Protein AF-I3EIH3-F1 (afdb_monomer_lite)

Foldseek 3Di:
DVVVVVVVVVVVCCVVVVDQDPVNLVVQQVAQPDPVVSDHHDCPDPPRSVNVVCCVVVVNVVCCQVPVPQKDWDKDWDWADPPPCNVPPGTDIDIDGDPVPIDGDDPPPPPDDPPPPPPDDD

Secondary structure (DSSP, 8-state):
-HHHHHHHHHHHHHHHHTS--HHHHHHHHHSEEETTTTEEPPTTSTT-HHHHHHHHHTTGGG-HHHH-TTEE--EEEEEE--TT-TT--SPEEEEEE-GGG-EEPPP---------STT---

Sequence (122 aa):
MKNSMIIKLLIMMYTVCARLEIGDIKTLGETVVIQEDNLLIHPYGPLNPLRGYIMHRSGYMYNKRFYSPEIDTKYSLDLYFDDMYPLDEDPICNYIRNPSRDTVYGDINLSIKNITLSSIHI

Radius of gyration: 22.52 Å; chains: 1; bounding box: 60×66×42 Å

pLDDT: mean 72.25, std 14.4, range [29.89, 89.5]

Organism: Nematocida parisii (strain ERTm3) (NCBI:txid935791)

Structure (mmCIF, N/CA/C/O backbone):
data_AF-I3EIH3-F1
#
_entry.id   AF-I3EIH3-F1
#
loop_
_atom_site.group_PDB
_atom_site.id
_atom_site.type_symbol
_atom_site.label_atom_id
_atom_site.label_alt_id
_atom_site.label_comp_id
_atom_site.label_asym_id
_atom_site.label_entity_id
_atom_site.label_seq_id
_atom_site.pdbx_PDB_ins_code
_atom_site.Cartn_x
_atom_site.Cartn_y
_atom_site.Cartn_z
_atom_site.occupancy
_atom_site.B_iso_or_equiv
_atom_site.auth_seq_id
_atom_site.auth_comp_id
_atom_site.auth_asym_id
_atom_site.auth_atom_id
_atom_site.pdbx_PDB_model_num
ATOM 1 N N . MET A 1 1 ? 5.517 41.233 4.231 1.00 58.88 1 MET A N 1
ATOM 2 C CA . MET A 1 1 ? 6.374 40.266 4.965 1.00 58.88 1 MET A CA 1
ATOM 3 C C . MET A 1 1 ? 5.646 39.545 6.109 1.00 58.88 1 MET A C 1
ATOM 5 O O . MET A 1 1 ? 5.682 38.324 6.111 1.00 58.88 1 MET A O 1
ATOM 9 N N . LYS A 1 2 ? 4.926 40.228 7.021 1.00 66.31 2 LYS A N 1
ATOM 10 C CA . LYS A 1 2 ? 4.200 39.590 8.153 1.00 66.31 2 LYS A CA 1
ATOM 11 C C . LYS A 1 2 ? 3.172 38.509 7.757 1.00 66.31 2 LYS A C 1
ATOM 13 O O . LYS A 1 2 ? 3.197 37.423 8.324 1.00 66.31 2 LYS A O 1
ATOM 18 N N . ASN A 1 3 ? 2.340 38.751 6.739 1.00 75.75 3 ASN A N 1
ATOM 19 C CA . ASN A 1 3 ? 1.284 37.801 6.338 1.00 75.75 3 ASN A CA 1
ATOM 20 C C . ASN A 1 3 ? 1.842 36.492 5.750 1.00 75.75 3 ASN A C 1
ATOM 22 O O . ASN A 1 3 ? 1.269 35.427 5.947 1.00 75.75 3 ASN A O 1
ATOM 26 N N . SER A 1 4 ? 2.998 36.551 5.080 1.00 81.19 4 SER A N 1
ATOM 27 C CA . SER A 1 4 ? 3.667 35.360 4.537 1.00 81.19 4 SER A CA 1
ATOM 28 C C . SER A 1 4 ? 4.175 34.434 5.647 1.00 81.19 4 SER A C 1
ATOM 30 O O . SER A 1 4 ? 4.110 33.216 5.510 1.00 81.19 4 SER A O 1
ATOM 32 N N . MET A 1 5 ? 4.631 34.999 6.767 1.00 88.12 5 MET A N 1
ATOM 33 C CA . MET A 1 5 ? 5.114 34.226 7.912 1.00 88.12 5 MET A CA 1
ATOM 34 C C . MET A 1 5 ? 3.969 33.503 8.635 1.00 88.12 5 MET A C 1
ATOM 36 O O . MET A 1 5 ? 4.121 32.345 9.008 1.00 88.12 5 MET A O 1
ATOM 40 N N . ILE A 1 6 ? 2.805 34.155 8.747 1.00 88.94 6 ILE A N 1
ATOM 41 C CA . ILE A 1 6 ? 1.581 33.563 9.310 1.00 88.94 6 ILE A CA 1
ATOM 42 C C . ILE A 1 6 ? 1.107 32.380 8.460 1.00 88.94 6 ILE A C 1
ATOM 44 O O . ILE A 1 6 ? 0.841 31.312 8.999 1.00 88.94 6 ILE A O 1
ATOM 48 N N . ILE A 1 7 ? 1.068 32.532 7.132 1.00 87.94 7 ILE A N 1
ATOM 49 C CA . ILE A 1 7 ? 0.667 31.446 6.224 1.00 87.94 7 ILE A CA 1
ATOM 50 C C . ILE A 1 7 ? 1.628 30.254 6.338 1.00 87.94 7 ILE A C 1
ATOM 52 O O . ILE A 1 7 ? 1.180 29.117 6.433 1.00 87.94 7 ILE A O 1
ATOM 56 N N . LYS A 1 8 ? 2.946 30.494 6.391 1.00 87.62 8 LYS A N 1
ATOM 57 C CA . LYS A 1 8 ? 3.939 29.421 6.574 1.00 87.62 8 LYS A CA 1
ATOM 58 C C . LYS A 1 8 ? 3.769 28.691 7.907 1.00 87.62 8 LYS A C 1
ATOM 60 O O . LYS A 1 8 ? 3.866 27.468 7.933 1.00 87.62 8 LYS A O 1
ATOM 65 N N . LEU A 1 9 ? 3.489 29.421 8.988 1.00 86.06 9 LEU A N 1
ATOM 66 C CA . LEU A 1 9 ? 3.248 28.837 10.308 1.00 86.06 9 LEU A CA 1
ATOM 67 C C . LEU A 1 9 ? 1.981 27.970 10.312 1.00 86.06 9 LEU A C 1
ATOM 69 O O . LEU A 1 9 ? 2.006 26.856 10.825 1.00 86.06 9 LEU A O 1
ATOM 73 N N . LEU A 1 10 ? 0.904 28.448 9.683 1.00 84.88 10 LEU A N 1
ATOM 74 C CA . LEU A 1 10 ? -0.345 27.698 9.537 1.00 84.88 10 LEU A CA 1
ATOM 75 C C . LEU A 1 10 ? -0.154 26.428 8.703 1.00 84.88 10 LEU A C 1
ATOM 77 O O . LEU A 1 10 ? -0.644 25.373 9.089 1.00 84.88 10 LEU A O 1
ATOM 81 N N . ILE A 1 11 ? 0.604 26.501 7.605 1.00 83.69 11 ILE A N 1
ATOM 82 C CA . ILE A 1 11 ? 0.938 25.324 6.791 1.00 83.69 11 ILE A CA 1
ATOM 83 C C . ILE A 1 11 ? 1.786 24.337 7.598 1.00 83.69 11 ILE A C 1
ATOM 85 O O . ILE A 1 11 ? 1.527 23.143 7.532 1.00 83.69 11 ILE A O 1
ATOM 89 N N . MET A 1 12 ? 2.758 24.805 8.388 1.00 83.94 12 MET A N 1
ATOM 90 C CA . MET A 1 12 ? 3.589 23.935 9.229 1.00 83.94 12 MET A CA 1
ATOM 91 C C . MET A 1 12 ? 2.777 23.258 10.340 1.00 83.94 12 MET A C 1
ATOM 93 O O . MET A 1 12 ? 2.939 22.068 10.587 1.00 83.94 12 MET A O 1
ATOM 97 N N . MET A 1 13 ? 1.870 23.990 10.991 1.00 80.44 13 MET A N 1
ATOM 98 C CA . MET A 1 13 ? 0.946 23.394 11.956 1.00 80.44 13 MET A CA 1
ATOM 99 C C . MET A 1 13 ? 0.019 22.391 11.279 1.00 80.44 13 MET A C 1
ATOM 101 O O . MET A 1 13 ? -0.165 21.304 11.804 1.00 80.44 13 MET A O 1
ATOM 105 N N . TYR A 1 14 ? -0.515 22.698 10.095 1.00 73.62 14 TYR A N 1
ATOM 106 C CA . TYR A 1 14 ? -1.349 21.758 9.352 1.00 73.62 14 TYR A CA 1
ATOM 107 C C . TYR A 1 14 ? -0.570 20.498 8.953 1.00 73.62 14 TYR A C 1
ATOM 109 O O . TYR A 1 14 ? -1.064 19.398 9.150 1.00 73.62 14 TYR A O 1
ATOM 117 N N . THR A 1 15 ? 0.669 20.611 8.466 1.00 71.12 15 THR A N 1
ATOM 118 C CA . THR A 1 15 ? 1.473 19.435 8.087 1.00 71.12 15 THR A CA 1
ATOM 119 C C . THR A 1 15 ? 1.912 18.590 9.279 1.00 71.12 15 THR A C 1
ATOM 121 O O . THR A 1 15 ? 2.155 17.398 9.103 1.00 71.12 15 THR A O 1
ATOM 124 N N . VAL A 1 16 ? 2.017 19.173 10.476 1.00 70.69 16 VAL A N 1
ATOM 125 C CA . VAL A 1 16 ? 2.354 18.451 11.711 1.00 70.69 16 VAL A CA 1
ATOM 126 C C . VAL A 1 16 ? 1.103 17.865 12.370 1.00 70.69 16 VAL A C 1
ATOM 128 O O . VAL A 1 16 ? 1.108 16.691 12.713 1.00 70.69 16 VAL A O 1
ATOM 131 N N . CYS A 1 17 ? 0.023 18.636 12.498 1.00 62.88 17 CYS A N 1
ATOM 132 C CA . CYS A 1 17 ? -1.208 18.227 13.179 1.00 62.88 17 CYS A CA 1
ATOM 133 C C . CYS A 1 17 ? -2.150 17.385 12.306 1.00 62.88 17 CYS A C 1
ATOM 135 O O . CYS A 1 17 ? -2.956 16.643 12.850 1.00 62.88 17 CYS A O 1
ATOM 137 N N . ALA A 1 18 ? -2.071 17.466 10.972 1.00 62.53 18 ALA A N 1
ATOM 138 C CA . ALA A 1 18 ? -2.838 16.582 10.084 1.00 62.53 18 ALA A CA 1
ATOM 139 C C . ALA A 1 18 ? -2.183 15.201 9.908 1.00 62.53 18 ALA A C 1
ATOM 141 O O . ALA A 1 18 ? -2.731 14.340 9.219 1.00 62.53 18 ALA A O 1
ATOM 142 N N . ARG A 1 19 ? -1.001 14.973 10.500 1.00 67.25 19 ARG A N 1
ATOM 143 C CA . ARG A 1 19 ? -0.381 13.649 10.518 1.00 67.25 19 ARG A CA 1
ATOM 144 C C . ARG A 1 19 ? -1.096 12.794 11.546 1.00 67.25 19 ARG A C 1
ATOM 146 O O . ARG A 1 19 ? -0.906 12.967 12.740 1.00 67.25 19 ARG A O 1
ATOM 153 N N . LEU A 1 20 ? -1.890 11.862 11.038 1.00 72.19 20 LEU A N 1
ATOM 154 C CA . LEU A 1 20 ? -2.477 10.796 11.830 1.00 72.19 20 LEU A CA 1
ATOM 155 C C . LEU A 1 20 ? -1.345 9.947 12.426 1.00 72.19 20 LEU A C 1
ATOM 157 O O . LEU A 1 20 ? -0.531 9.383 11.681 1.00 72.19 20 LEU A O 1
ATOM 161 N N . GLU A 1 21 ? -1.254 9.896 13.752 1.00 81.56 21 GLU A N 1
ATOM 162 C CA . GLU A 1 21 ? -0.249 9.080 14.420 1.00 81.56 21 GLU A CA 1
ATOM 163 C C . GLU A 1 21 ? -0.642 7.595 14.333 1.00 81.56 21 GLU A C 1
ATOM 165 O O . GLU A 1 21 ? -1.811 7.237 14.186 1.00 81.56 21 GLU A O 1
ATOM 170 N N . ILE A 1 22 ? 0.335 6.689 14.418 1.00 81.69 22 ILE A N 1
ATOM 171 C CA . ILE A 1 22 ? 0.064 5.239 14.400 1.00 81.69 22 ILE A CA 1
ATOM 172 C C . ILE A 1 22 ? -0.838 4.813 15.565 1.00 81.69 22 ILE A C 1
ATOM 174 O O . ILE A 1 22 ? -1.649 3.900 15.402 1.00 81.69 22 ILE A O 1
ATOM 178 N N . GLY A 1 23 ? -0.726 5.488 16.714 1.00 82.69 23 GLY A N 1
ATOM 179 C CA . GLY A 1 23 ? -1.634 5.292 17.843 1.00 82.69 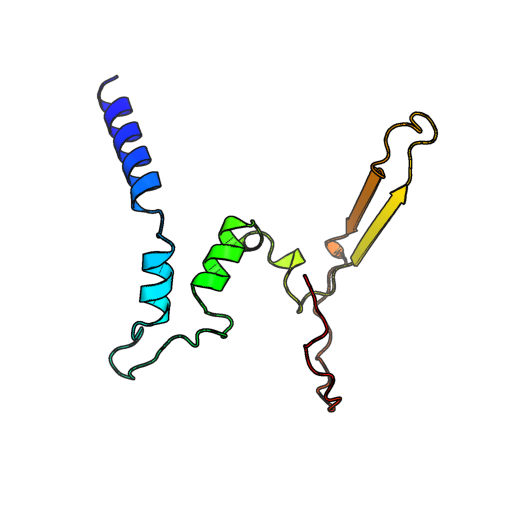23 GLY A CA 1
ATOM 180 C C . GLY A 1 23 ? -3.084 5.579 17.456 1.00 82.69 23 GLY A C 1
ATOM 181 O O . GLY A 1 23 ? -3.944 4.727 17.662 1.00 82.69 23 GLY A O 1
ATOM 182 N N . ASP A 1 24 ? -3.328 6.715 16.804 1.00 85.00 24 ASP A N 1
ATOM 183 C CA . ASP A 1 24 ? -4.662 7.135 16.356 1.00 85.00 24 ASP A CA 1
ATOM 184 C C . ASP A 1 24 ? -5.243 6.212 15.274 1.00 85.00 24 ASP A C 1
ATOM 186 O O . ASP A 1 24 ? -6.443 5.962 15.220 1.00 85.00 24 ASP A O 1
ATOM 190 N N . ILE A 1 25 ? -4.392 5.657 14.408 1.00 85.88 25 ILE A N 1
ATOM 191 C CA . ILE A 1 25 ? -4.799 4.667 13.396 1.00 85.88 25 ILE A CA 1
ATOM 192 C C . ILE A 1 25 ? -5.297 3.386 14.060 1.00 85.88 25 ILE A C 1
ATOM 194 O O . ILE A 1 25 ? -6.288 2.795 13.622 1.00 85.88 25 ILE A O 1
ATOM 198 N N . LYS A 1 26 ? -4.589 2.944 15.103 1.00 83.62 26 LYS A N 1
ATOM 199 C CA . LYS A 1 26 ? -4.953 1.747 15.852 1.00 83.62 26 LYS A CA 1
ATOM 200 C C . LYS A 1 26 ? -6.273 1.955 16.588 1.00 83.62 26 LYS A C 1
ATOM 202 O O . LYS A 1 26 ? -7.151 1.106 16.472 1.00 83.62 26 LYS A O 1
ATOM 207 N N . THR A 1 27 ? -6.429 3.084 17.283 1.00 85.62 27 THR A N 1
ATOM 208 C CA . THR A 1 27 ? -7.683 3.397 17.981 1.00 85.62 27 THR A CA 1
ATOM 209 C C . THR A 1 27 ? -8.846 3.467 16.996 1.00 85.62 27 THR A C 1
ATOM 211 O O . THR A 1 27 ? -9.861 2.822 17.233 1.00 85.62 27 THR A O 1
ATOM 214 N N . LEU A 1 28 ? -8.679 4.119 15.839 1.00 83.06 28 LEU A N 1
ATOM 215 C CA . LEU A 1 28 ? -9.700 4.170 14.787 1.00 83.06 28 LEU A CA 1
ATOM 216 C C . LEU A 1 28 ? -10.139 2.770 14.316 1.00 83.06 28 LEU A C 1
ATOM 218 O O . LEU A 1 28 ? -11.329 2.522 14.132 1.00 83.06 28 LEU A O 1
ATOM 222 N N . GLY A 1 29 ? -9.191 1.846 14.127 1.00 80.25 29 GLY A N 1
ATOM 223 C CA . GLY A 1 29 ? -9.485 0.471 13.709 1.00 80.25 29 GLY A CA 1
ATOM 224 C C . GLY A 1 29 ? -10.238 -0.359 14.755 1.00 80.25 29 GLY A C 1
ATOM 225 O O . GLY A 1 29 ? -10.923 -1.311 14.394 1.00 80.25 29 GLY A O 1
ATOM 226 N N . GLU A 1 30 ? -10.121 0.003 16.032 1.00 81.44 30 GLU A N 1
ATOM 227 C CA . GLU A 1 30 ? -10.760 -0.674 17.168 1.00 81.44 30 GLU A CA 1
ATOM 228 C C . GLU A 1 30 ? -12.087 0.002 17.574 1.00 81.44 30 GLU A C 1
ATOM 230 O O . GLU A 1 30 ? -12.898 -0.590 18.287 1.00 81.44 30 GLU A O 1
ATOM 235 N N . THR A 1 31 ? -12.333 1.230 17.108 1.00 81.25 31 THR A N 1
ATOM 236 C CA . THR A 1 31 ? -13.563 1.988 17.374 1.00 81.25 31 THR A CA 1
ATOM 237 C C . THR A 1 31 ? -14.724 1.616 16.451 1.00 81.25 31 THR A C 1
ATOM 239 O O . THR A 1 31 ? -14.548 1.303 15.274 1.00 81.25 31 THR A O 1
ATOM 242 N N . VAL A 1 32 ? -15.945 1.709 16.989 1.00 74.44 32 VAL A N 1
ATOM 243 C CA . VAL A 1 32 ? -17.195 1.605 16.223 1.00 74.44 32 VAL A CA 1
ATOM 244 C C . VAL A 1 32 ? -17.311 2.797 15.276 1.00 74.44 32 VAL A C 1
ATOM 246 O O . VAL A 1 32 ? -17.336 3.946 15.716 1.00 74.44 32 VAL A O 1
ATOM 249 N N . VAL A 1 33 ? -17.408 2.518 13.977 1.00 72.19 33 VAL A N 1
ATOM 250 C CA . VAL A 1 33 ? -17.461 3.545 12.925 1.00 72.19 33 VAL A CA 1
ATOM 251 C C . VAL A 1 33 ? -18.893 4.007 12.658 1.00 72.19 33 VAL A C 1
ATOM 253 O O . VAL A 1 33 ? -19.108 5.172 12.332 1.00 72.19 33 VAL A O 1
ATOM 256 N N . ILE A 1 34 ? -19.879 3.122 12.832 1.00 73.75 34 ILE A N 1
ATOM 257 C CA . ILE A 1 34 ? -21.307 3.433 12.668 1.00 73.75 34 ILE A CA 1
ATOM 258 C C . ILE A 1 34 ? -22.028 3.048 13.959 1.00 73.75 34 ILE A C 1
ATOM 260 O O . ILE A 1 34 ? -22.134 1.865 14.281 1.00 73.75 34 ILE A O 1
ATOM 264 N N . GLN A 1 35 ? -22.499 4.056 14.699 1.00 69.06 35 GLN A N 1
ATOM 265 C CA . GLN A 1 35 ? -23.139 3.879 16.009 1.00 69.06 35 GLN A CA 1
ATOM 266 C C . GLN A 1 35 ? -24.510 3.196 15.929 1.00 69.06 35 GLN A C 1
ATOM 268 O O . GLN A 1 35 ? -24.862 2.477 16.856 1.00 69.06 35 GLN A O 1
ATOM 273 N N . GLU A 1 36 ? -25.265 3.391 14.842 1.00 72.19 36 GLU A N 1
ATOM 274 C CA . GLU A 1 36 ? -26.592 2.772 14.671 1.00 72.19 36 GLU A CA 1
ATOM 275 C C . GLU A 1 36 ? -26.526 1.238 14.638 1.00 72.19 36 GLU A C 1
ATOM 277 O O . GLU A 1 36 ? -27.349 0.586 15.273 1.00 72.19 36 GLU A O 1
ATOM 282 N N . ASP A 1 37 ? -25.503 0.672 13.989 1.00 75.62 37 ASP A N 1
ATOM 283 C CA . ASP A 1 37 ? -25.374 -0.778 13.773 1.00 75.62 37 ASP A CA 1
ATOM 284 C C . ASP A 1 37 ? -24.203 -1.418 14.543 1.00 75.62 37 ASP A C 1
ATOM 286 O O . ASP A 1 37 ? -23.914 -2.603 14.374 1.00 75.62 37 ASP A O 1
ATOM 290 N N . ASN A 1 38 ? -23.487 -0.646 15.370 1.00 74.00 38 ASN A N 1
ATOM 291 C CA . ASN A 1 38 ? -22.242 -1.066 16.027 1.00 74.00 38 ASN A CA 1
ATOM 292 C C . ASN A 1 38 ? -21.209 -1.687 15.062 1.00 74.00 38 ASN A C 1
ATOM 294 O O . ASN A 1 38 ? -20.492 -2.629 15.408 1.00 74.00 38 ASN A O 1
ATOM 298 N N . LEU A 1 39 ? -21.122 -1.164 13.836 1.00 76.75 39 LEU A N 1
ATOM 299 C CA . LEU A 1 39 ? -20.211 -1.696 12.824 1.00 76.75 39 LEU A CA 1
ATOM 300 C C . LEU A 1 39 ? -18.761 -1.335 13.155 1.00 76.75 39 LEU A C 1
ATOM 302 O O . LEU A 1 39 ? -18.394 -0.163 13.286 1.00 76.75 39 LEU A O 1
ATOM 306 N N . LEU A 1 40 ? -17.935 -2.374 13.238 1.00 79.69 40 LEU A N 1
ATOM 307 C CA . LEU A 1 40 ? -16.489 -2.293 13.404 1.00 79.69 40 LEU A CA 1
ATOM 308 C C . LEU A 1 40 ? -15.797 -2.526 12.063 1.00 79.69 40 LEU A C 1
ATOM 310 O O . LEU A 1 40 ? -16.231 -3.353 11.255 1.00 79.69 40 LEU A O 1
ATOM 314 N N . ILE A 1 41 ? -14.678 -1.839 11.839 1.00 78.06 41 ILE A N 1
ATOM 315 C CA . ILE A 1 41 ? -13.807 -2.180 10.717 1.00 78.06 41 ILE A CA 1
ATOM 316 C C . ILE A 1 41 ? -13.105 -3.495 11.044 1.00 78.06 41 ILE A C 1
ATOM 318 O O . ILE A 1 41 ? -12.475 -3.645 12.087 1.00 78.06 41 ILE A O 1
ATOM 322 N N . HIS A 1 42 ? -13.172 -4.452 10.123 1.00 79.06 42 HIS A N 1
ATOM 323 C CA . HIS A 1 42 ? -12.451 -5.703 10.296 1.00 79.06 42 HIS A CA 1
ATOM 324 C C . HIS A 1 42 ? -10.928 -5.457 10.248 1.00 79.06 42 HIS A C 1
ATOM 326 O O . HIS A 1 42 ? -10.432 -4.949 9.234 1.00 79.06 42 HIS A O 1
ATOM 332 N N . PRO A 1 43 ? -10.151 -5.870 11.268 1.00 75.31 43 PRO A N 1
ATOM 333 C CA . PRO A 1 43 ? -8.723 -5.554 11.360 1.00 75.31 43 PRO A CA 1
ATOM 334 C C . PRO A 1 43 ? -7.893 -6.199 10.242 1.00 75.31 43 PRO A C 1
ATOM 336 O O . PRO A 1 43 ? -6.854 -5.678 9.857 1.00 75.31 43 PRO A O 1
ATOM 339 N N . TYR A 1 44 ? -8.357 -7.300 9.654 1.00 78.25 44 TYR A N 1
ATOM 340 C CA . TYR A 1 44 ? -7.702 -7.943 8.503 1.00 78.25 44 TYR A CA 1
ATOM 341 C C . TYR A 1 44 ? -8.417 -7.663 7.173 1.00 78.25 44 TYR A C 1
ATOM 343 O O . TYR A 1 44 ? -8.141 -8.306 6.166 1.00 78.25 44 TYR A O 1
ATOM 351 N N . GLY A 1 45 ? -9.385 -6.743 7.175 1.00 76.25 45 GLY A N 1
ATOM 352 C CA . GLY A 1 45 ? -10.165 -6.394 5.995 1.00 76.25 45 GLY A CA 1
ATOM 353 C C . GLY A 1 45 ? -9.434 -5.431 5.050 1.00 76.25 45 GLY A C 1
ATOM 354 O O . GLY A 1 45 ? -8.470 -4.765 5.439 1.00 76.25 45 GLY A O 1
ATOM 355 N N . PRO A 1 46 ? -9.923 -5.287 3.806 1.00 72.50 46 PRO A N 1
ATOM 356 C CA . PRO A 1 46 ? -9.346 -4.365 2.827 1.00 72.50 46 PRO A CA 1
ATOM 357 C C . PRO A 1 46 ? -9.441 -2.895 3.260 1.00 72.50 46 PRO A C 1
ATOM 359 O O . PRO A 1 46 ? -8.616 -2.088 2.838 1.00 72.50 46 PRO A O 1
ATOM 362 N N . LEU A 1 47 ? -10.409 -2.571 4.124 1.00 77.69 47 LEU A N 1
ATOM 363 C CA . LEU A 1 47 ? -10.649 -1.236 4.675 1.00 77.69 47 LEU A CA 1
ATOM 364 C C . LEU A 1 47 ? -9.878 -0.955 5.977 1.00 77.69 47 LEU A C 1
ATOM 366 O O . LEU A 1 47 ? -10.132 0.063 6.613 1.00 77.69 47 LEU A O 1
ATOM 370 N N . ASN A 1 48 ? -8.949 -1.827 6.391 1.00 83.06 48 ASN A N 1
ATOM 371 C CA . ASN A 1 48 ? -8.127 -1.581 7.576 1.00 83.06 48 ASN A CA 1
ATOM 372 C C . ASN A 1 48 ? -7.344 -0.247 7.432 1.00 83.06 48 ASN A C 1
ATOM 374 O O . ASN A 1 48 ? -6.523 -0.123 6.512 1.00 83.06 48 ASN A O 1
ATOM 378 N N . PRO A 1 49 ? -7.515 0.719 8.359 1.00 84.31 49 PRO A N 1
ATOM 379 C CA . PRO A 1 49 ? -6.804 1.998 8.351 1.00 84.31 49 PRO A CA 1
ATOM 380 C C . PRO A 1 49 ? -5.276 1.865 8.346 1.00 84.31 49 PRO A C 1
ATOM 382 O O . PRO A 1 49 ? -4.593 2.624 7.660 1.00 84.31 49 PRO A O 1
ATOM 385 N N . LEU A 1 50 ? -4.723 0.865 9.043 1.00 85.88 50 LEU A N 1
ATOM 386 C CA . LEU A 1 50 ? -3.283 0.592 9.068 1.00 85.88 50 LEU A CA 1
ATOM 387 C C . LEU A 1 50 ? -2.770 0.176 7.689 1.00 85.88 50 LEU A C 1
ATOM 389 O O . LEU A 1 50 ? -1.712 0.628 7.251 1.00 85.88 50 LEU A O 1
ATOM 393 N N . ARG A 1 51 ? -3.548 -0.642 6.975 1.00 82.31 51 ARG A N 1
ATOM 394 C CA . ARG A 1 51 ? -3.232 -1.042 5.601 1.00 82.31 51 ARG A CA 1
ATOM 395 C C . ARG A 1 51 ? -3.235 0.175 4.676 1.00 82.31 51 ARG A C 1
ATOM 397 O O . ARG A 1 51 ? -2.293 0.345 3.906 1.00 82.31 51 ARG A O 1
ATOM 404 N N . GLY A 1 52 ? -4.239 1.045 4.799 1.00 80.88 52 GLY A N 1
ATOM 405 C CA . GLY A 1 52 ? -4.303 2.313 4.066 1.00 80.88 52 GLY A CA 1
ATOM 406 C C . GLY A 1 52 ? -3.112 3.232 4.362 1.00 80.88 52 GLY A C 1
ATOM 407 O O . GLY A 1 52 ? -2.494 3.758 3.437 1.00 80.88 52 GLY A O 1
ATOM 408 N N . TYR A 1 53 ? -2.728 3.361 5.633 1.00 84.69 53 TYR A N 1
ATOM 409 C CA . TYR A 1 53 ? -1.573 4.156 6.054 1.00 84.69 53 TYR A CA 1
ATOM 410 C C . TYR A 1 53 ? -0.255 3.643 5.463 1.00 84.69 53 TYR A C 1
ATOM 412 O O . TYR A 1 53 ? 0.515 4.434 4.916 1.00 84.69 53 TYR A O 1
ATOM 420 N N . ILE A 1 54 ? -0.006 2.328 5.518 1.00 83.94 54 ILE A N 1
ATOM 421 C CA . ILE A 1 54 ? 1.187 1.711 4.915 1.00 83.94 54 ILE A CA 1
ATOM 422 C C . ILE A 1 54 ? 1.194 1.964 3.406 1.00 83.94 54 ILE A C 1
ATOM 424 O O . ILE A 1 54 ? 2.186 2.449 2.871 1.00 83.94 54 ILE A O 1
ATOM 428 N N . MET A 1 55 ? 0.072 1.723 2.722 1.00 80.19 55 MET A N 1
ATOM 429 C CA . MET A 1 55 ? -0.041 1.969 1.282 1.00 80.19 55 MET A CA 1
ATOM 430 C C . MET A 1 55 ? 0.214 3.430 0.907 1.00 80.19 55 MET A C 1
ATOM 432 O O . MET A 1 55 ? 0.841 3.698 -0.118 1.00 80.19 55 MET A O 1
ATOM 436 N N . HIS A 1 56 ? -0.252 4.379 1.716 1.00 80.25 56 HIS A N 1
ATOM 437 C CA . HIS A 1 56 ? -0.005 5.797 1.487 1.00 80.25 56 HIS A CA 1
ATOM 438 C C . HIS A 1 56 ? 1.468 6.164 1.721 1.00 80.25 56 HIS A C 1
ATOM 440 O O . HIS A 1 56 ? 2.083 6.780 0.849 1.00 80.25 56 HIS A O 1
ATOM 446 N N . ARG A 1 57 ? 2.052 5.743 2.852 1.00 81.88 57 ARG A N 1
ATOM 447 C CA . ARG A 1 57 ? 3.442 6.052 3.228 1.00 81.88 57 ARG A CA 1
ATOM 448 C C . ARG A 1 57 ? 4.462 5.410 2.288 1.00 81.88 57 ARG A C 1
ATOM 450 O O . ARG A 1 57 ? 5.479 6.026 1.993 1.00 81.88 57 ARG A O 1
ATOM 457 N N . SER A 1 58 ? 4.177 4.206 1.801 1.00 78.31 58 SER A N 1
ATOM 458 C CA . SER A 1 58 ? 5.004 3.497 0.819 1.00 78.31 58 SER A CA 1
ATOM 459 C C . SER A 1 58 ? 4.781 3.980 -0.623 1.00 78.31 58 SER A C 1
ATOM 461 O O . SER A 1 58 ? 5.415 3.468 -1.538 1.00 78.31 58 SER A O 1
ATOM 463 N N . GLY A 1 59 ? 3.882 4.946 -0.860 1.00 72.44 59 GLY A N 1
ATOM 464 C CA . GLY A 1 59 ? 3.610 5.495 -2.196 1.00 72.44 59 GLY A CA 1
ATOM 465 C C . GLY A 1 59 ? 2.746 4.605 -3.101 1.00 72.44 59 GLY A C 1
ATOM 466 O O . GLY A 1 59 ? 2.476 4.966 -4.246 1.00 72.44 59 GLY A O 1
ATOM 467 N N . TYR A 1 60 ? 2.253 3.472 -2.597 1.00 69.19 60 TYR A N 1
ATOM 468 C CA . TYR A 1 60 ? 1.444 2.505 -3.347 1.00 69.19 60 TYR A CA 1
ATOM 469 C C . TYR A 1 60 ? 0.015 2.993 -3.611 1.00 69.19 60 TYR A C 1
ATOM 471 O O . TYR A 1 60 ? -0.577 2.649 -4.633 1.00 69.19 60 TYR A O 1
ATOM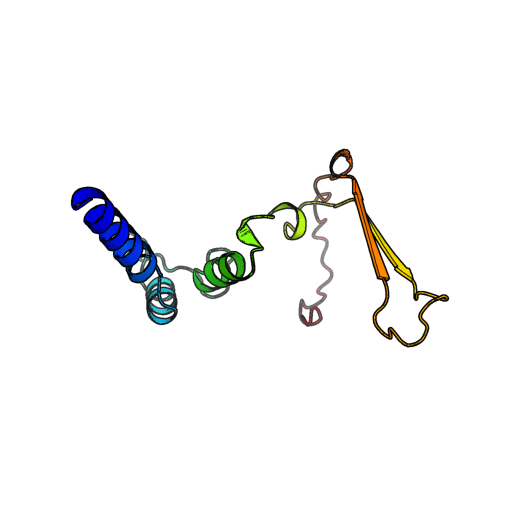 479 N N . MET A 1 61 ? -0.528 3.853 -2.742 1.00 67.06 61 MET A N 1
ATOM 480 C CA . MET A 1 61 ? -1.891 4.386 -2.877 1.00 67.06 61 MET A CA 1
ATOM 481 C C . MET A 1 61 ? -2.081 5.236 -4.146 1.00 67.06 61 MET A C 1
ATOM 483 O O . MET A 1 61 ? -3.175 5.289 -4.702 1.00 67.06 61 MET A O 1
ATOM 487 N N . TYR A 1 62 ? -1.008 5.860 -4.639 1.00 59.84 62 TYR A N 1
ATOM 488 C CA . TYR A 1 62 ? -1.039 6.698 -5.840 1.00 59.84 62 TYR A CA 1
ATOM 489 C C . TYR A 1 62 ? -0.909 5.903 -7.139 1.00 59.84 62 TYR A C 1
ATOM 491 O O . TYR A 1 62 ? -1.150 6.447 -8.215 1.00 59.84 62 TYR A O 1
ATOM 499 N N . ASN A 1 63 ? -0.558 4.617 -7.056 1.00 57.66 63 ASN A N 1
ATOM 500 C CA . ASN A 1 63 ? -0.328 3.780 -8.223 1.00 57.66 63 ASN A CA 1
ATOM 501 C C . ASN A 1 63 ? -1.155 2.496 -8.151 1.00 57.66 63 ASN A C 1
ATOM 503 O O . ASN A 1 63 ? -0.639 1.379 -8.145 1.00 57.66 63 ASN A O 1
ATOM 507 N N . LYS A 1 64 ? -2.485 2.674 -8.142 1.00 58.56 64 LYS A N 1
ATOM 508 C CA . LYS A 1 64 ? -3.462 1.574 -8.164 1.00 58.56 64 LYS A CA 1
ATOM 509 C C . LYS A 1 64 ? -3.160 0.562 -9.281 1.00 58.56 64 LYS A C 1
ATOM 511 O O . LYS A 1 64 ? -3.419 -0.617 -9.096 1.00 58.56 64 LYS A O 1
ATOM 516 N N . ARG A 1 65 ? -2.557 0.983 -10.401 1.00 56.72 65 ARG A N 1
ATOM 517 C CA . ARG A 1 65 ? -2.226 0.112 -11.543 1.00 56.72 65 ARG A CA 1
ATOM 518 C C . ARG A 1 65 ? -1.097 -0.889 -11.303 1.00 56.72 65 ARG A C 1
ATOM 520 O O . ARG A 1 65 ? -1.071 -1.887 -12.005 1.00 56.72 65 ARG A O 1
ATOM 527 N N . PHE A 1 66 ? -0.186 -0.645 -10.362 1.00 54.62 66 PHE A N 1
ATOM 528 C CA . PHE A 1 66 ? 0.889 -1.601 -10.054 1.00 54.62 66 PHE A CA 1
ATOM 529 C C . PHE A 1 66 ? 0.489 -2.643 -9.012 1.00 54.62 66 PHE A C 1
ATOM 531 O O . PHE A 1 66 ? 1.103 -3.699 -8.943 1.00 54.62 66 PHE A O 1
ATOM 538 N N . TYR A 1 67 ? -0.546 -2.349 -8.223 1.00 57.81 67 TYR A N 1
ATOM 539 C CA . TYR A 1 67 ? -0.929 -3.152 -7.061 1.00 57.81 67 TYR A CA 1
ATOM 540 C C . TYR A 1 67 ? -2.394 -3.590 -7.069 1.00 57.81 67 TYR A C 1
ATOM 542 O O . TYR A 1 67 ? -2.860 -4.142 -6.077 1.00 57.81 67 TYR A O 1
ATOM 550 N N . SER A 1 68 ? -3.141 -3.325 -8.146 1.00 62.41 68 SER A N 1
ATOM 551 C CA . SER A 1 68 ? -4.478 -3.897 -8.317 1.00 62.41 68 SER A CA 1
ATOM 552 C C . SER A 1 68 ? -4.309 -5.315 -8.839 1.00 62.41 68 SER A C 1
ATOM 554 O O . SER A 1 68 ? -3.959 -5.465 -10.011 1.00 62.41 68 SER A O 1
ATOM 556 N N . PRO A 1 69 ? -4.586 -6.348 -8.026 1.00 60.03 69 PRO A N 1
ATOM 557 C CA . PRO A 1 69 ? -4.587 -7.723 -8.511 1.00 60.03 69 PRO A CA 1
ATOM 558 C C . PRO A 1 69 ? -5.654 -7.942 -9.594 1.00 60.03 69 PRO A C 1
ATOM 560 O O . PRO A 1 69 ? -5.659 -8.979 -10.238 1.00 60.03 69 PRO A O 1
ATOM 563 N N . GLU A 1 70 ? -6.551 -6.970 -9.808 1.00 64.19 70 GLU A N 1
ATOM 564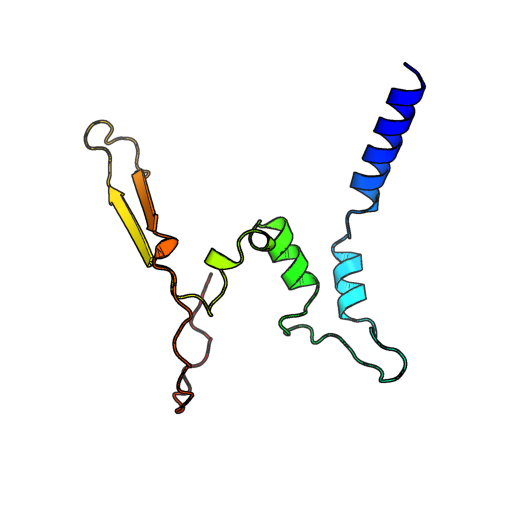 C CA . GLU A 1 70 ? -7.565 -6.999 -10.860 1.00 64.19 70 GLU A CA 1
ATOM 565 C C . GLU A 1 70 ? -7.061 -6.499 -12.227 1.00 64.19 70 GLU A C 1
ATOM 567 O O . GLU A 1 70 ? -7.817 -6.542 -13.194 1.00 64.19 70 GLU A O 1
ATOM 572 N N . ILE A 1 71 ? -5.822 -6.000 -12.339 1.00 69.44 71 ILE A N 1
ATOM 573 C CA . ILE A 1 71 ? -5.265 -5.486 -13.601 1.00 69.44 71 ILE A CA 1
ATOM 574 C C . ILE A 1 71 ? -4.122 -6.390 -14.064 1.00 69.44 71 ILE A C 1
ATOM 576 O O . ILE A 1 71 ? -3.088 -6.483 -13.406 1.00 69.44 71 ILE A O 1
ATOM 580 N N . ASP A 1 72 ? -4.297 -7.011 -15.226 1.00 73.62 72 ASP A N 1
ATOM 581 C CA . ASP A 1 72 ? -3.232 -7.715 -15.930 1.00 73.62 72 ASP A CA 1
ATOM 582 C C . ASP A 1 72 ? -2.355 -6.685 -16.650 1.00 73.62 72 ASP A C 1
ATOM 584 O O . ASP A 1 72 ? -2.743 -6.080 -17.658 1.00 73.62 72 ASP A O 1
ATOM 588 N N . THR A 1 73 ? -1.188 -6.414 -16.067 1.00 75.69 73 THR A N 1
ATOM 589 C CA . THR A 1 73 ? -0.249 -5.412 -16.569 1.00 75.69 73 THR A CA 1
ATOM 590 C C . THR A 1 73 ? 0.787 -6.043 -17.480 1.00 75.69 73 THR A C 1
ATOM 592 O O . THR A 1 73 ? 1.530 -6.932 -17.061 1.00 75.69 73 THR A O 1
ATOM 595 N N . LYS A 1 74 ?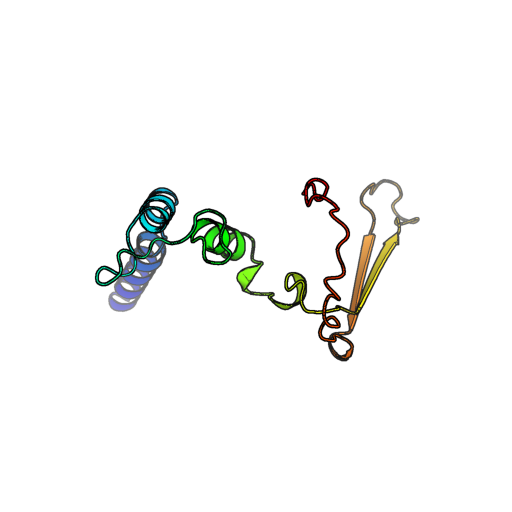 0.943 -5.499 -18.689 1.00 79.38 74 LYS A N 1
ATOM 596 C CA . LYS A 1 74 ? 2.006 -5.936 -19.595 1.00 79.38 74 LYS A CA 1
ATOM 597 C C . LYS A 1 74 ? 3.282 -5.125 -19.367 1.00 79.38 74 LYS A C 1
ATOM 599 O O . LYS A 1 74 ? 3.371 -3.960 -19.772 1.00 79.38 74 LYS A O 1
ATOM 604 N N . TYR A 1 75 ? 4.281 -5.764 -18.770 1.00 80.31 75 TYR A N 1
ATOM 605 C CA . TYR A 1 75 ? 5.619 -5.206 -18.585 1.00 80.31 75 TYR A CA 1
ATOM 606 C C . TYR A 1 75 ? 6.702 -6.215 -18.982 1.00 80.31 75 TYR A C 1
ATOM 608 O O . TYR A 1 75 ? 6.447 -7.417 -19.044 1.00 80.31 75 TYR A O 1
ATOM 616 N N . SER A 1 76 ? 7.902 -5.715 -19.261 1.00 83.25 76 SER A N 1
ATOM 617 C CA . SER A 1 76 ? 9.128 -6.508 -19.328 1.00 83.25 76 SER A CA 1
ATOM 618 C C . SER A 1 76 ? 10.157 -5.913 -18.376 1.00 83.25 76 SER A C 1
ATOM 620 O O . SER A 1 76 ? 10.203 -4.697 -18.163 1.00 83.25 76 SER A O 1
ATOM 622 N N . LEU A 1 77 ? 10.935 -6.795 -17.764 1.00 86.94 77 LEU A N 1
ATOM 623 C CA . LEU A 1 77 ? 12.013 -6.453 -16.855 1.00 86.94 77 LEU A CA 1
ATOM 624 C C . LEU A 1 77 ? 13.238 -7.225 -17.321 1.00 86.94 77 LEU A C 1
ATOM 626 O O . LEU A 1 77 ? 13.264 -8.448 -17.197 1.00 86.94 77 LEU A O 1
ATOM 630 N N . ASP A 1 78 ? 14.221 -6.501 -17.835 1.00 88.81 78 ASP A N 1
ATOM 631 C CA . ASP A 1 78 ? 15.491 -7.074 -18.256 1.00 88.81 78 ASP A CA 1
ATOM 632 C C . ASP A 1 78 ? 16.583 -6.565 -17.313 1.00 88.81 78 ASP A C 1
ATOM 634 O O . ASP A 1 78 ? 16.710 -5.360 -17.082 1.00 88.81 78 ASP A O 1
ATOM 638 N N . LEU A 1 79 ? 17.345 -7.495 -16.742 1.00 89.50 79 LEU A N 1
ATOM 639 C CA . LEU A 1 79 ? 18.498 -7.208 -15.894 1.00 89.50 79 LEU A CA 1
ATOM 640 C C . LEU A 1 79 ? 19.759 -7.553 -16.677 1.00 89.50 79 LEU A C 1
ATOM 642 O O . LEU A 1 79 ? 19.868 -8.663 -17.202 1.00 89.50 79 LEU A O 1
ATOM 646 N N . TYR A 1 80 ? 20.706 -6.627 -16.746 1.00 86.00 80 TYR A N 1
ATOM 647 C CA . TYR A 1 80 ? 22.008 -6.878 -17.354 1.00 86.00 80 TYR A CA 1
ATOM 648 C C . TYR A 1 80 ? 23.112 -6.219 -16.538 1.00 86.00 80 TYR A C 1
ATOM 650 O O . TYR A 1 80 ? 22.907 -5.184 -15.909 1.00 86.00 80 TYR A O 1
ATOM 658 N N . PHE A 1 81 ? 24.281 -6.844 -16.533 1.00 82.06 81 PHE A N 1
ATOM 659 C CA . PHE A 1 81 ? 25.468 -6.299 -15.889 1.00 82.06 81 PHE A CA 1
ATOM 660 C C . PHE A 1 81 ? 26.237 -5.460 -16.904 1.00 82.06 81 PHE A C 1
ATOM 662 O O . PHE A 1 81 ? 26.231 -5.773 -18.096 1.00 82.06 81 PHE A O 1
ATOM 669 N N . ASP A 1 82 ? 26.848 -4.370 -16.450 1.00 76.94 82 ASP A N 1
ATOM 670 C CA . ASP A 1 82 ? 27.659 -3.541 -17.331 1.00 76.94 82 ASP A CA 1
ATOM 671 C C . ASP A 1 82 ? 29.024 -4.202 -17.551 1.00 76.94 82 ASP A C 1
ATOM 673 O O . ASP A 1 82 ? 29.889 -4.195 -16.673 1.00 76.94 82 ASP A O 1
ATOM 677 N N . ASP A 1 83 ? 29.231 -4.756 -18.746 1.00 73.62 83 ASP A N 1
ATOM 678 C CA . ASP A 1 83 ? 30.510 -5.349 -19.143 1.00 73.62 83 ASP A CA 1
ATOM 679 C C . ASP A 1 83 ? 31.665 -4.321 -19.120 1.00 73.62 83 ASP A C 1
ATOM 681 O O . ASP A 1 83 ? 32.838 -4.700 -19.061 1.00 73.62 83 ASP A O 1
ATOM 685 N N . MET A 1 84 ? 31.356 -3.016 -19.170 1.00 74.31 84 MET A N 1
ATOM 686 C CA . MET A 1 84 ? 32.330 -1.921 -19.137 1.00 74.31 84 MET A CA 1
ATOM 687 C C . MET A 1 84 ? 32.761 -1.550 -17.711 1.00 74.31 84 MET A C 1
ATOM 689 O O . MET A 1 84 ? 33.889 -1.085 -17.518 1.00 74.31 84 MET A O 1
ATOM 693 N N . TYR A 1 85 ? 31.909 -1.800 -16.713 1.00 70.25 85 TYR A N 1
ATOM 694 C CA . TYR A 1 85 ? 32.178 -1.533 -15.298 1.00 70.25 85 TYR A CA 1
ATOM 695 C C . TYR A 1 85 ? 31.887 -2.777 -14.443 1.00 70.25 85 TYR A C 1
ATOM 697 O O . TYR A 1 85 ? 30.992 -2.759 -13.606 1.00 70.25 85 TYR A O 1
ATOM 705 N N . PRO A 1 86 ? 32.696 -3.847 -14.567 1.00 65.00 86 PRO A N 1
ATOM 706 C CA . PRO A 1 86 ? 32.469 -5.126 -13.880 1.00 65.00 86 PRO A CA 1
ATOM 707 C C . PRO A 1 86 ? 32.627 -5.069 -12.348 1.00 65.00 86 PRO A C 1
ATOM 709 O O . PRO A 1 86 ? 32.513 -6.093 -11.683 1.00 65.00 86 PRO A O 1
ATOM 712 N N . LEU A 1 87 ? 32.956 -3.896 -11.795 1.00 73.38 87 LEU A N 1
ATOM 713 C CA . LEU A 1 87 ? 33.016 -3.643 -10.354 1.00 73.38 87 LEU A CA 1
ATOM 714 C C . LEU A 1 87 ? 31.683 -3.134 -9.787 1.00 73.38 87 LEU A C 1
ATOM 716 O O . LEU A 1 87 ? 31.532 -3.126 -8.568 1.00 73.38 87 LEU A O 1
ATOM 720 N N . ASP A 1 88 ? 30.744 -2.705 -10.637 1.00 74.44 88 ASP A N 1
ATOM 721 C CA . ASP A 1 88 ? 29.367 -2.448 -10.219 1.00 74.44 88 ASP A CA 1
ATOM 722 C C . ASP A 1 88 ? 28.645 -3.79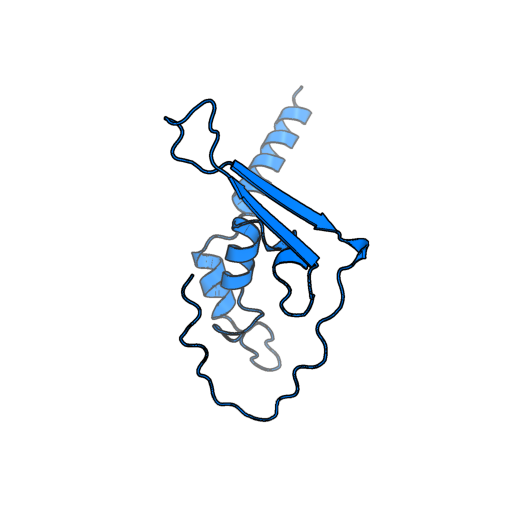9 -10.155 1.00 74.44 88 ASP A C 1
ATOM 724 O O . ASP A 1 88 ? 28.275 -4.392 -11.168 1.00 74.44 88 ASP A O 1
ATOM 728 N N . GLU A 1 89 ? 28.507 -4.331 -8.940 1.00 71.50 89 GLU A N 1
ATOM 729 C CA . GLU A 1 89 ? 27.793 -5.592 -8.692 1.00 71.50 89 GLU A CA 1
ATOM 730 C C . GLU A 1 89 ? 26.271 -5.439 -8.862 1.00 71.50 89 GLU A C 1
ATOM 732 O O . GLU A 1 89 ? 25.551 -6.438 -8.937 1.00 71.50 89 GLU A O 1
ATOM 737 N N . ASP A 1 90 ? 25.775 -4.201 -8.945 1.00 83.25 90 ASP A N 1
ATOM 738 C CA . ASP A 1 90 ? 24.358 -3.911 -9.101 1.00 83.25 90 ASP A CA 1
ATOM 739 C C . ASP A 1 90 ? 23.933 -4.025 -10.580 1.00 83.25 90 ASP A C 1
ATOM 741 O O . ASP A 1 90 ? 24.422 -3.283 -11.437 1.00 83.25 90 ASP A O 1
ATOM 745 N N . PRO A 1 91 ? 22.993 -4.927 -10.922 1.00 82.44 91 PRO A N 1
ATOM 746 C CA . PRO A 1 91 ? 22.524 -5.068 -12.293 1.00 82.44 91 PRO A CA 1
ATOM 747 C C . PRO A 1 91 ? 21.748 -3.826 -12.737 1.00 82.44 91 PRO A C 1
ATOM 749 O O . PRO A 1 91 ? 20.878 -3.311 -12.026 1.00 82.44 91 PRO A O 1
ATOM 752 N N . ILE A 1 92 ? 21.989 -3.395 -13.973 1.00 85.69 92 ILE A N 1
ATOM 753 C CA . ILE A 1 92 ? 21.190 -2.356 -14.608 1.00 85.69 92 ILE A CA 1
ATOM 754 C C . ILE A 1 92 ? 19.808 -2.928 -14.910 1.00 85.69 92 ILE A C 1
ATOM 756 O O . ILE A 1 92 ? 19.648 -3.974 -15.543 1.00 85.69 92 ILE A O 1
ATOM 760 N N . CYS A 1 93 ? 18.794 -2.204 -14.449 1.00 87.31 93 CYS A N 1
ATOM 761 C CA . CYS A 1 93 ? 17.397 -2.552 -14.619 1.00 87.31 93 CYS A CA 1
ATOM 762 C C . CYS A 1 93 ? 16.799 -1.796 -15.809 1.00 87.31 93 CYS A C 1
ATOM 764 O O . CYS A 1 93 ? 16.602 -0.579 -15.748 1.00 87.31 93 CYS A O 1
ATOM 766 N N . ASN A 1 94 ? 16.463 -2.518 -16.879 1.00 86.19 94 ASN A N 1
ATOM 767 C CA . ASN A 1 94 ? 15.652 -1.992 -17.968 1.00 86.19 94 ASN A CA 1
ATOM 768 C C . ASN A 1 94 ? 14.197 -2.426 -17.787 1.00 86.19 94 ASN A C 1
ATOM 770 O O . ASN A 1 94 ? 13.806 -3.561 -18.066 1.00 86.19 94 ASN A O 1
ATOM 774 N N . TYR A 1 95 ? 13.393 -1.486 -17.304 1.00 84.94 95 TYR A N 1
ATOM 775 C CA . TYR A 1 95 ? 11.971 -1.676 -17.084 1.00 84.94 95 TYR A CA 1
ATOM 776 C C . TYR A 1 95 ? 11.158 -1.013 -18.198 1.00 84.94 95 TYR A C 1
ATOM 778 O O . TYR A 1 95 ? 11.172 0.212 -18.349 1.00 84.94 95 TYR A O 1
ATOM 786 N N . ILE A 1 96 ? 10.391 -1.811 -18.943 1.00 85.50 96 ILE A N 1
ATOM 787 C CA . ILE A 1 96 ? 9.519 -1.317 -20.013 1.00 85.50 96 ILE A CA 1
ATOM 788 C C . ILE A 1 96 ? 8.072 -1.680 -19.691 1.00 85.50 96 ILE A C 1
ATOM 790 O O . ILE A 1 96 ? 7.709 -2.846 -19.534 1.00 85.50 96 ILE A O 1
ATOM 794 N N . ARG A 1 97 ? 7.207 -0.665 -19.652 1.00 79.88 97 ARG A N 1
ATOM 795 C CA . ARG A 1 97 ? 5.760 -0.821 -19.462 1.00 79.88 97 ARG A CA 1
ATOM 796 C C . ARG A 1 97 ? 5.017 -0.326 -20.687 1.00 79.88 97 ARG A C 1
ATOM 798 O O . ARG A 1 97 ? 5.328 0.746 -21.201 1.00 79.88 97 ARG A O 1
ATOM 805 N N . ASN A 1 98 ? 3.971 -1.043 -21.095 1.00 81.75 98 ASN A N 1
ATOM 806 C CA . ASN A 1 98 ? 3.058 -0.555 -22.125 1.00 81.75 98 ASN A CA 1
ATOM 807 C C . ASN A 1 98 ? 1.626 -0.404 -21.577 1.00 81.75 98 ASN A C 1
ATOM 809 O O . ASN A 1 98 ? 0.823 -1.326 -21.716 1.00 81.75 98 ASN A O 1
ATOM 813 N N . PRO A 1 99 ? 1.276 0.768 -21.005 1.00 78.50 99 PRO A N 1
ATOM 814 C CA . PRO A 1 99 ? -0.027 0.992 -20.377 1.00 78.50 99 PRO A CA 1
ATOM 815 C C . PRO A 1 99 ? -1.233 0.816 -21.301 1.00 78.50 99 PRO A C 1
ATOM 817 O O . PRO A 1 99 ? -2.332 0.574 -20.815 1.00 78.50 99 PRO A O 1
ATOM 820 N N . SER A 1 100 ? -1.048 0.950 -22.619 1.00 79.94 100 SER A N 1
ATOM 821 C CA . SER A 1 100 ? -2.126 0.754 -23.600 1.00 79.94 100 SER A CA 1
ATOM 822 C C . SER A 1 100 ? -2.580 -0.705 -23.718 1.00 79.94 100 SER A C 1
ATOM 824 O O . SER A 1 100 ? -3.617 -0.978 -24.314 1.00 79.94 100 SER A O 1
ATOM 826 N N . ARG A 1 101 ? -1.798 -1.638 -23.161 1.00 77.25 101 ARG A N 1
ATOM 827 C CA . ARG A 1 101 ? -2.038 -3.083 -23.205 1.00 77.25 101 ARG A CA 1
ATOM 828 C C . ARG A 1 101 ? -2.464 -3.668 -21.863 1.00 77.25 101 ARG A C 1
ATOM 830 O O . ARG A 1 101 ? -2.592 -4.884 -21.777 1.00 77.25 101 ARG A O 1
ATOM 837 N N . ASP A 1 102 ? -2.646 -2.831 -20.845 1.00 77.00 102 ASP A N 1
ATOM 838 C CA . ASP A 1 102 ? -3.191 -3.277 -19.566 1.00 77.00 102 ASP A CA 1
ATOM 839 C C . ASP A 1 102 ? -4.642 -3.725 -19.778 1.00 77.00 102 ASP A C 1
ATOM 841 O O . ASP A 1 102 ? -5.430 -3.013 -20.407 1.00 77.00 102 ASP A O 1
ATOM 845 N N . THR A 1 103 ? -5.002 -4.886 -19.242 1.00 78.00 103 THR A N 1
ATOM 846 C CA . THR A 1 103 ? -6.379 -5.396 -19.290 1.00 78.00 103 THR A CA 1
ATOM 847 C C . THR A 1 103 ? -6.877 -5.721 -17.888 1.00 78.00 103 THR A C 1
ATOM 849 O O . THR A 1 103 ? -6.102 -5.755 -16.936 1.00 78.00 103 THR A O 1
ATOM 852 N N . VAL A 1 104 ? -8.186 -5.891 -17.727 1.00 72.62 104 VAL A N 1
ATOM 853 C CA . VAL A 1 104 ? -8.741 -6.419 -16.475 1.00 72.62 104 VAL A CA 1
ATOM 854 C C . VAL A 1 104 ? -8.445 -7.918 -16.450 1.00 72.62 104 VAL A C 1
ATOM 856 O O . VAL A 1 104 ? -8.621 -8.577 -17.476 1.00 72.62 104 VAL A O 1
ATOM 859 N N . TYR A 1 105 ? -7.993 -8.456 -15.314 1.00 67.06 105 TYR A N 1
ATOM 860 C CA . TYR A 1 105 ? -7.872 -9.905 -15.149 1.00 67.06 105 TYR A CA 1
ATOM 861 C C . TYR A 1 105 ? -9.221 -10.562 -15.465 1.00 67.06 105 TYR A C 1
ATOM 863 O O . TYR A 1 105 ? -10.270 -10.075 -15.042 1.00 67.06 105 TYR A O 1
ATOM 871 N N . GLY A 1 106 ? -9.200 -11.666 -16.216 1.00 69.06 106 GLY A N 1
ATOM 872 C CA . GLY A 1 106 ? -10.401 -12.476 -16.410 1.00 69.06 106 GLY A CA 1
ATOM 873 C C . GLY A 1 106 ? -10.942 -12.964 -15.065 1.00 69.06 106 GLY A C 1
ATOM 874 O O . GLY A 1 106 ? -10.166 -13.138 -14.122 1.00 69.06 106 GLY A O 1
ATOM 875 N N . ASP A 1 107 ? -12.257 -13.183 -14.979 1.00 68.31 107 ASP A N 1
ATOM 876 C CA . ASP A 1 107 ? -12.890 -13.684 -13.759 1.00 68.31 107 ASP A CA 1
ATOM 877 C C . ASP A 1 107 ? -12.123 -14.899 -13.231 1.00 68.31 107 ASP A C 1
ATOM 879 O O . ASP A 1 107 ? -11.910 -15.890 -13.941 1.00 68.31 107 ASP A O 1
ATOM 883 N N . ILE A 1 108 ? -11.686 -14.814 -11.973 1.00 61.34 108 ILE A N 1
ATOM 884 C CA . ILE A 1 108 ? -11.024 -15.925 -11.301 1.00 61.34 10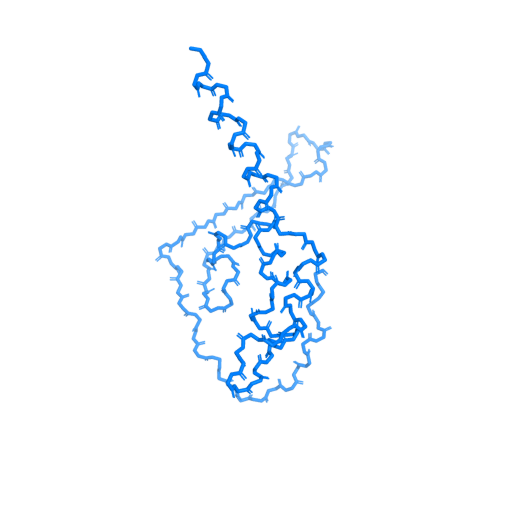8 ILE A CA 1
ATOM 885 C C . ILE A 1 108 ? -12.084 -17.013 -11.171 1.00 61.34 108 ILE A C 1
ATOM 887 O O . ILE A 1 108 ? -12.973 -16.926 -10.324 1.00 61.34 108 ILE A O 1
ATOM 891 N N . ASN A 1 109 ? -12.022 -18.029 -12.031 1.00 55.38 109 ASN A N 1
ATOM 892 C CA . ASN A 1 109 ? -12.918 -19.166 -11.931 1.00 55.38 109 ASN A CA 1
ATOM 893 C C . ASN A 1 109 ? -12.596 -19.892 -10.617 1.00 55.38 109 ASN A C 1
ATOM 895 O O . ASN A 1 109 ? -11.621 -20.636 -10.512 1.00 55.38 109 ASN A O 1
ATOM 899 N N . LEU A 1 110 ? -13.399 -19.613 -9.590 1.00 50.12 110 LEU A N 1
ATOM 900 C CA . LEU A 1 110 ? -13.291 -20.104 -8.215 1.00 50.12 110 LEU A CA 1
ATOM 901 C C . LEU A 1 110 ? -13.653 -21.596 -8.099 1.00 50.12 110 LEU A C 1
ATOM 903 O O . LEU A 1 110 ? -14.185 -22.044 -7.084 1.00 50.12 110 LEU A O 1
ATOM 907 N N . SER A 1 111 ? -13.329 -22.406 -9.111 1.00 49.28 111 SER A N 1
ATOM 908 C CA . SER A 1 111 ? -13.328 -23.860 -8.993 1.00 49.28 111 SER A CA 1
ATOM 909 C C . SER A 1 111 ? -12.118 -24.295 -8.157 1.00 49.28 111 SER A C 1
ATOM 911 O O . SER A 1 111 ? -11.093 -24.731 -8.673 1.00 49.28 111 SER A O 1
ATOM 913 N N . ILE A 1 112 ? -12.246 -24.076 -6.849 1.00 50.59 112 ILE A N 1
ATOM 914 C CA . ILE A 1 112 ? -11.651 -24.806 -5.728 1.00 50.59 112 ILE A CA 1
ATOM 915 C C . ILE A 1 112 ? -10.333 -25.517 -6.071 1.00 50.59 112 ILE A C 1
ATOM 917 O O . ILE A 1 112 ? -10.296 -26.702 -6.401 1.00 50.59 112 ILE A O 1
ATOM 921 N N . LYS A 1 113 ? -9.220 -24.824 -5.844 1.00 35.88 113 LYS A N 1
ATOM 922 C CA . LYS A 1 113 ? -8.031 -25.477 -5.299 1.00 35.88 113 LYS A CA 1
ATOM 923 C C . LYS A 1 113 ? -7.629 -24.709 -4.056 1.00 35.88 113 LYS A C 1
ATOM 925 O O . LYS A 1 113 ? -7.150 -23.584 -4.143 1.00 35.88 113 LYS A O 1
ATOM 930 N N . ASN A 1 114 ? -7.873 -25.343 -2.911 1.00 38.81 114 ASN A N 1
ATOM 931 C CA . ASN A 1 114 ? -7.365 -24.982 -1.594 1.00 38.81 114 ASN A CA 1
ATOM 932 C C . ASN A 1 114 ? -5.829 -24.938 -1.627 1.00 38.81 114 ASN A C 1
ATOM 934 O O . ASN A 1 114 ? -5.165 -25.865 -1.173 1.00 38.81 114 ASN A O 1
ATOM 938 N N . ILE A 1 115 ? -5.257 -23.891 -2.210 1.00 38.16 115 ILE A N 1
ATOM 939 C CA . ILE A 1 115 ? -3.852 -23.551 -2.046 1.00 38.16 115 ILE A CA 1
ATOM 940 C C . ILE A 1 115 ? -3.866 -22.405 -1.052 1.00 38.16 115 ILE A C 1
ATOM 942 O O . ILE A 1 115 ? -4.229 -21.272 -1.361 1.00 38.16 115 ILE A O 1
ATOM 946 N N . THR A 1 116 ? -3.586 -22.768 0.192 1.00 34.19 116 THR A N 1
ATOM 947 C CA . THR A 1 116 ? -3.383 -21.864 1.313 1.00 34.19 116 THR A CA 1
ATOM 948 C C . THR A 1 116 ? -2.506 -20.693 0.878 1.00 34.19 116 THR A C 1
ATOM 950 O O . THR A 1 116 ? -1.410 -20.891 0.359 1.00 34.19 116 THR A O 1
ATOM 953 N N . LEU A 1 117 ? -2.979 -19.469 1.122 1.00 38.38 117 LEU A N 1
ATOM 954 C CA . LEU A 1 117 ? -2.286 -18.193 0.882 1.00 38.38 117 LEU A CA 1
ATOM 955 C C . LEU A 1 117 ? -1.033 -18.003 1.775 1.00 38.38 117 LEU A C 1
ATOM 957 O O . LEU A 1 117 ? -0.651 -16.883 2.093 1.00 38.38 117 LEU A O 1
ATOM 961 N N . SER A 1 118 ? -0.383 -19.089 2.196 1.00 34.59 118 SER A N 1
ATOM 962 C CA . SER A 1 118 ? 0.787 -19.116 3.078 1.00 34.59 118 SER A CA 1
ATOM 963 C C . SER A 1 118 ? 2.123 -18.977 2.339 1.00 34.59 118 SER A C 1
ATOM 965 O O . SER A 1 118 ? 3.166 -19.175 2.951 1.00 34.59 118 SER A O 1
ATOM 967 N N . SER A 1 119 ? 2.121 -18.693 1.033 1.00 29.89 119 SER A N 1
ATOM 968 C CA . SER A 1 119 ? 3.340 -18.749 0.206 1.00 29.89 119 SER A CA 1
ATOM 969 C C . SER A 1 119 ? 3.734 -17.432 -0.461 1.00 29.89 119 SER A C 1
ATOM 971 O O . SER A 1 119 ? 4.656 -17.426 -1.268 1.00 29.89 119 SER A O 1
ATOM 973 N N . ILE A 1 120 ? 3.094 -16.312 -0.118 1.00 35.12 120 ILE A N 1
ATOM 974 C CA . ILE A 1 120 ? 3.572 -14.989 -0.540 1.00 35.12 120 ILE A CA 1
ATOM 975 C C . ILE A 1 120 ? 4.310 -14.368 0.647 1.00 35.12 120 ILE A C 1
ATOM 977 O O . ILE A 1 120 ? 3.723 -13.658 1.461 1.00 35.12 120 ILE A O 1
ATOM 981 N N . HIS A 1 121 ? 5.596 -14.698 0.765 1.00 30.81 121 HIS A N 1
ATOM 982 C CA . HIS A 1 121 ? 6.536 -13.922 1.568 1.00 30.81 121 HIS A CA 1
ATOM 983 C C . HIS A 1 121 ? 6.947 -12.686 0.759 1.00 30.81 121 HIS A C 1
ATOM 985 O O . HIS A 1 121 ? 7.553 -12.820 -0.303 1.00 30.81 121 HIS A O 1
ATOM 991 N N . ILE A 1 122 ? 6.581 -11.506 1.265 1.00 36.09 122 ILE A N 1
ATOM 992 C CA . ILE A 1 122 ? 7.314 -10.253 1.042 1.00 36.09 122 ILE A CA 1
ATOM 993 C C . ILE A 1 122 ? 8.209 -10.060 2.262 1.00 36.09 122 ILE A C 1
ATOM 995 O O . ILE A 1 122 ? 7.695 -10.308 3.380 1.00 36.09 122 ILE A O 1
#